Protein AF-A0A2R7RHH0-F1 (afdb_monomer)

Sequence (101 aa):
MGAVQESNRQVLNDHGDDQHRKGFSRAASISLRLVQDEIDVLKEQMTGPGLSKSEQALYAHLDELKSKIESDFDRYWRGSGIDWRPRKPVVNAVARQTEES

Nearest PDB structures (foldseek):
  4l6y-assembly1_A  TM=5.281E-01  e=5.240E+00  Ho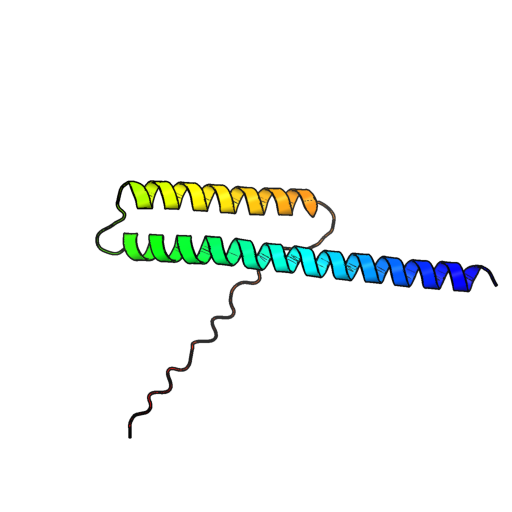mo sapiens

Radius of gyration: 21.15 Å; Cα contacts (8 Å, |Δi|>4): 35; chains: 1; bounding box: 44×32×65 Å

Secondary structure (DSSP, 8-state):
-HHHHHHHHHHHHHHHHHHHHHHHHHHHHHHHHHHHHHHHHHHHHHTTT---HHHHHHHHHHHHHHHHHHHHHHHHTTTS----SPPPP------------

Mean predicted aligned error: 11.41 Å

Structure (mmCIF, N/CA/C/O backbone):
data_AF-A0A2R7RHH0-F1
#
_entry.id   AF-A0A2R7RHH0-F1
#
loop_
_atom_site.group_PDB
_atom_site.id
_atom_site.type_symbol
_atom_site.label_atom_id
_atom_site.label_alt_id
_atom_site.label_comp_id
_atom_site.label_asym_id
_atom_site.label_entity_id
_atom_site.label_seq_id
_atom_site.pdbx_PDB_ins_code
_atom_site.Cartn_x
_atom_site.Cartn_y
_atom_site.Cartn_z
_atom_site.occupancy
_atom_site.B_iso_or_equiv
_atom_site.auth_seq_id
_atom_site.auth_comp_id
_atom_site.auth_asym_id
_atom_site.auth_atom_id
_atom_site.pdbx_PDB_model_num
ATOM 1 N N . MET A 1 1 ? 31.508 3.428 -40.552 1.00 54.53 1 MET A N 1
ATOM 2 C CA . MET A 1 1 ? 31.747 3.654 -39.107 1.00 54.53 1 MET A CA 1
ATOM 3 C C . MET A 1 1 ? 30.521 4.174 -38.334 1.00 54.53 1 MET A C 1
ATOM 5 O O . MET A 1 1 ? 30.614 4.242 -37.122 1.00 54.53 1 MET A O 1
ATOM 9 N N . GLY A 1 2 ? 29.364 4.465 -38.959 1.00 56.09 2 GLY A N 1
ATOM 10 C CA . GLY A 1 2 ? 28.176 4.973 -38.236 1.00 56.09 2 GLY A CA 1
ATOM 11 C C . GLY A 1 2 ? 27.283 3.915 -37.564 1.00 56.09 2 GLY A C 1
ATOM 12 O O . GLY A 1 2 ? 26.748 4.161 -36.492 1.00 56.09 2 GLY A O 1
ATOM 13 N N . ALA A 1 3 ? 27.174 2.706 -38.129 1.00 60.81 3 ALA A N 1
ATOM 14 C CA . ALA A 1 3 ? 26.243 1.683 -37.628 1.00 60.81 3 ALA A CA 1
ATOM 15 C C . ALA A 1 3 ? 26.602 1.128 -36.232 1.00 60.81 3 ALA A C 1
ATOM 17 O O . ALA A 1 3 ? 25.721 0.815 -35.439 1.00 60.81 3 ALA A O 1
ATOM 18 N N . VAL A 1 4 ? 27.897 1.039 -35.911 1.00 62.09 4 VAL A N 1
ATOM 19 C CA . VAL A 1 4 ? 28.381 0.527 -34.614 1.00 62.09 4 VAL A CA 1
ATOM 20 C C . VAL A 1 4 ? 28.139 1.543 -33.492 1.00 62.09 4 VAL A C 1
ATOM 22 O O . VAL A 1 4 ? 27.831 1.168 -32.364 1.00 62.09 4 VAL A O 1
ATOM 25 N N . GLN A 1 5 ? 28.235 2.837 -33.804 1.00 63.59 5 GLN A N 1
ATOM 26 C CA . GLN A 1 5 ? 27.987 3.915 -32.847 1.00 63.59 5 GLN A CA 1
ATOM 27 C C . GLN A 1 5 ? 26.498 4.034 -32.500 1.00 63.59 5 GLN A C 1
ATOM 29 O O . GLN A 1 5 ? 26.170 4.171 -31.324 1.00 63.59 5 GLN A O 1
ATOM 34 N N . GLU A 1 6 ? 25.612 3.908 -33.493 1.00 64.62 6 GLU A N 1
ATOM 35 C CA . GLU A 1 6 ? 24.155 3.884 -33.293 1.00 64.62 6 GLU A CA 1
ATOM 36 C C . GLU A 1 6 ? 23.732 2.663 -32.458 1.00 64.62 6 GLU A C 1
ATOM 38 O O . GLU A 1 6 ? 23.012 2.802 -31.471 1.00 64.62 6 GLU A O 1
ATOM 43 N N . SER A 1 7 ? 24.274 1.479 -32.778 1.00 67.19 7 SER A N 1
ATOM 44 C CA . SER A 1 7 ? 23.987 0.237 -32.049 1.00 67.19 7 SER A CA 1
ATOM 45 C C . SER A 1 7 ? 24.439 0.295 -30.588 1.00 67.19 7 SER A C 1
ATOM 47 O O . SER A 1 7 ? 23.705 -0.139 -29.704 1.00 67.19 7 SER A O 1
ATOM 49 N N . ASN A 1 8 ? 25.619 0.856 -30.304 1.00 62.78 8 ASN A N 1
ATOM 50 C CA . ASN A 1 8 ? 26.096 1.007 -28.927 1.00 62.78 8 ASN A CA 1
ATOM 51 C C . ASN A 1 8 ? 25.267 2.032 -28.139 1.00 62.78 8 ASN A C 1
ATOM 53 O O . ASN A 1 8 ? 25.024 1.833 -26.951 1.00 62.78 8 ASN A O 1
ATOM 57 N N . ARG A 1 9 ? 24.797 3.108 -28.787 1.00 65.81 9 ARG A N 1
ATOM 58 C CA . ARG A 1 9 ? 23.886 4.086 -28.166 1.00 65.81 9 ARG A CA 1
ATOM 59 C C . ARG A 1 9 ? 22.544 3.456 -27.811 1.00 65.81 9 ARG A C 1
ATOM 61 O O . ARG A 1 9 ? 22.021 3.721 -26.735 1.00 65.81 9 ARG A O 1
ATOM 68 N N . GLN A 1 10 ? 22.021 2.610 -28.691 1.00 66.88 10 GLN A N 1
ATOM 69 C CA . GLN A 1 10 ? 20.754 1.923 -28.477 1.00 66.88 10 GLN A CA 1
ATOM 70 C C . GLN A 1 10 ? 20.840 0.922 -27.319 1.00 66.88 10 GLN A C 1
ATOM 72 O O . GLN A 1 10 ? 20.025 0.990 -26.410 1.00 66.88 10 GLN A O 1
ATOM 77 N N . VAL A 1 11 ? 21.901 0.110 -27.256 1.00 64.56 11 VAL A N 1
ATOM 78 C CA . VAL A 1 11 ? 22.133 -0.824 -26.135 1.00 64.56 11 VAL A CA 1
ATOM 79 C C . VAL A 1 11 ? 22.280 -0.098 -24.792 1.00 64.56 11 VAL A C 1
ATOM 81 O O . VAL A 1 11 ? 21.770 -0.569 -23.778 1.00 64.56 11 VAL A O 1
ATOM 84 N N . LEU A 1 12 ? 22.964 1.051 -24.761 1.00 60.56 12 LEU A N 1
ATOM 85 C CA . LEU A 1 12 ? 23.110 1.849 -23.538 1.00 60.56 12 LEU A CA 1
ATOM 86 C C . LEU A 1 12 ? 21.782 2.472 -23.086 1.00 60.56 12 LEU A C 1
ATOM 88 O O . LEU A 1 12 ? 21.505 2.490 -21.887 1.00 60.56 12 LEU A O 1
ATOM 92 N N . ASN A 1 13 ? 20.961 2.948 -24.026 1.00 62.38 13 ASN A N 1
ATOM 93 C CA . ASN A 1 13 ? 19.626 3.467 -23.727 1.00 62.38 13 ASN A CA 1
ATOM 94 C C . ASN A 1 13 ? 18.704 2.358 -23.206 1.00 62.38 13 ASN A C 1
ATOM 96 O O . ASN A 1 13 ? 18.104 2.525 -22.148 1.00 62.38 13 ASN A O 1
ATOM 100 N N . ASP A 1 14 ? 18.674 1.205 -23.880 1.00 62.88 14 ASP A N 1
ATOM 101 C CA . ASP A 1 14 ? 17.883 0.042 -23.465 1.00 62.88 14 ASP A CA 1
ATOM 102 C C . ASP A 1 14 ? 18.292 -0.428 -22.059 1.00 62.88 14 ASP A C 1
ATOM 104 O O . ASP A 1 14 ? 17.446 -0.750 -21.225 1.00 62.88 14 ASP A O 1
ATOM 108 N N . HIS A 1 15 ? 19.597 -0.415 -21.758 1.00 63.50 15 HIS A N 1
ATOM 109 C CA . HIS A 1 15 ? 20.113 -0.755 -20.433 1.00 63.50 15 HIS A CA 1
ATOM 110 C C . HIS A 1 15 ? 19.680 0.249 -19.352 1.00 63.50 15 HIS A C 1
ATOM 112 O O . HIS A 1 15 ? 19.309 -0.157 -18.247 1.00 63.50 15 HIS A O 1
ATOM 118 N N . GLY A 1 16 ? 19.706 1.547 -19.671 1.00 68.56 16 GLY A N 1
ATOM 119 C CA . GLY A 1 16 ? 19.241 2.611 -18.782 1.00 68.56 16 GLY A CA 1
ATOM 120 C C . GLY A 1 16 ? 17.748 2.499 -18.479 1.00 68.56 16 GLY A C 1
ATOM 121 O O . GLY A 1 16 ? 17.349 2.546 -17.313 1.00 68.56 16 GLY A O 1
ATOM 122 N N . ASP A 1 17 ? 16.929 2.263 -19.501 1.00 74.25 17 ASP A N 1
ATOM 123 C CA . ASP A 1 17 ? 15.486 2.070 -19.350 1.00 74.25 17 ASP A CA 1
ATOM 124 C C . ASP A 1 17 ? 15.170 0.829 -18.508 1.00 74.25 17 ASP A C 1
ATOM 126 O O . ASP A 1 17 ? 14.338 0.887 -17.600 1.00 74.25 17 ASP A O 1
ATOM 130 N N . ASP A 1 18 ? 15.890 -0.275 -18.706 1.00 75.31 18 ASP A N 1
ATOM 131 C CA . ASP A 1 18 ? 15.722 -1.478 -17.890 1.00 75.31 18 ASP A CA 1
ATOM 132 C C . ASP A 1 18 ? 16.109 -1.269 -16.419 1.00 75.31 18 ASP A C 1
ATOM 134 O O . ASP A 1 18 ? 15.441 -1.789 -15.515 1.00 75.31 18 ASP A O 1
ATOM 138 N N . GLN A 1 19 ? 17.163 -0.497 -16.145 1.00 75.56 19 GLN A N 1
ATOM 139 C CA . GLN A 1 19 ? 17.560 -0.170 -14.777 1.00 75.56 19 GLN A CA 1
ATOM 140 C C . GLN A 1 19 ? 16.527 0.737 -14.095 1.00 75.56 19 GLN A C 1
ATOM 142 O O . GLN A 1 19 ? 16.152 0.472 -12.946 1.00 75.56 19 GLN A O 1
ATOM 147 N N . HIS A 1 20 ? 16.010 1.749 -14.797 1.00 76.69 20 HIS A N 1
ATOM 148 C CA . HIS A 1 20 ? 14.941 2.612 -14.292 1.00 76.69 20 HIS A CA 1
ATOM 149 C C . HIS A 1 20 ? 13.660 1.820 -14.005 1.00 76.69 20 HIS A C 1
ATOM 151 O O . HIS A 1 20 ? 13.089 1.948 -12.919 1.00 76.69 20 HIS A O 1
ATOM 157 N N . ARG A 1 21 ? 13.253 0.925 -14.917 1.00 76.31 21 ARG A N 1
ATOM 158 C CA . ARG A 1 21 ? 12.088 0.040 -14.737 1.00 76.31 21 ARG A CA 1
ATOM 159 C C . ARG A 1 21 ? 12.222 -0.835 -13.495 1.00 76.31 21 ARG A C 1
ATOM 161 O O . ARG A 1 21 ? 11.285 -0.923 -12.696 1.00 76.31 21 ARG A O 1
ATOM 168 N N . LYS A 1 22 ? 13.391 -1.455 -13.299 1.00 78.88 22 LYS A N 1
ATOM 169 C CA . LYS A 1 22 ? 13.685 -2.285 -12.117 1.00 78.88 22 LYS A CA 1
ATOM 170 C C . LYS A 1 22 ? 13.673 -1.467 -10.829 1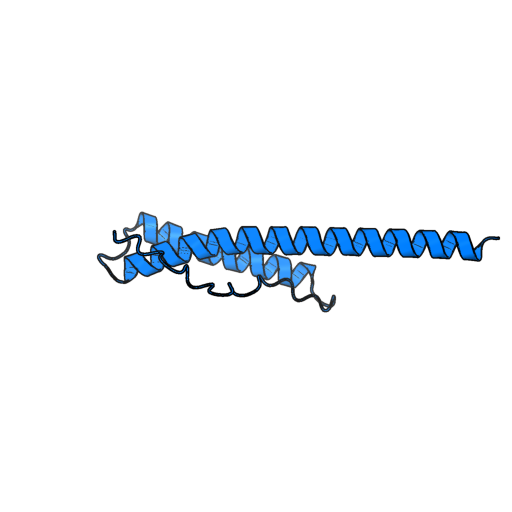.00 78.88 22 LYS A C 1
ATOM 172 O O . LYS A 1 22 ? 13.091 -1.911 -9.842 1.00 78.88 22 LYS A O 1
ATOM 177 N N . GLY A 1 23 ? 14.289 -0.285 -10.835 1.00 82.38 23 GLY A N 1
ATOM 178 C CA . GLY A 1 23 ? 14.324 0.611 -9.679 1.00 82.38 23 GLY A CA 1
ATOM 179 C C . GLY A 1 23 ? 12.925 1.053 -9.254 1.00 82.38 23 GLY A C 1
ATOM 180 O O . GLY A 1 23 ? 12.553 0.891 -8.093 1.00 82.38 23 GLY A O 1
ATOM 181 N N . PHE A 1 24 ? 12.121 1.519 -10.210 1.00 82.62 24 PHE A N 1
ATOM 182 C CA . PHE A 1 24 ? 10.756 1.972 -9.961 1.00 82.62 24 PHE A CA 1
ATOM 183 C C . PHE A 1 24 ? 9.851 0.838 -9.469 1.00 82.62 24 PHE A C 1
ATOM 185 O O . PHE A 1 24 ? 9.183 0.985 -8.450 1.00 82.62 24 PHE A O 1
ATOM 192 N N . SER A 1 25 ? 9.899 -0.332 -10.117 1.00 80.00 25 SER A N 1
ATOM 193 C CA . SER A 1 25 ? 9.126 -1.509 -9.685 1.00 80.00 25 SER A CA 1
ATOM 194 C C . SER A 1 25 ? 9.524 -1.979 -8.279 1.00 80.00 25 SER A C 1
ATOM 196 O O . SER A 1 25 ? 8.689 -2.445 -7.501 1.00 80.00 25 SER A O 1
ATOM 198 N N . ARG A 1 26 ? 10.802 -1.833 -7.906 1.00 81.62 26 ARG A N 1
ATOM 199 C CA . ARG A 1 26 ? 11.278 -2.169 -6.560 1.00 81.62 26 ARG A CA 1
ATOM 200 C C . ARG A 1 26 ? 10.808 -1.160 -5.516 1.00 81.62 26 ARG A C 1
ATOM 202 O O . ARG A 1 26 ? 10.379 -1.583 -4.448 1.00 81.62 26 ARG A O 1
ATOM 209 N N . ALA A 1 27 ? 10.843 0.137 -5.822 1.00 85.44 27 ALA A N 1
ATOM 210 C CA . ALA A 1 27 ? 10.308 1.178 -4.945 1.00 85.44 27 ALA A CA 1
ATOM 211 C C . ALA A 1 27 ? 8.798 0.994 -4.720 1.00 85.44 27 ALA A C 1
ATOM 213 O O . ALA A 1 27 ? 8.354 0.952 -3.576 1.00 85.44 27 ALA A O 1
ATOM 214 N N . ALA A 1 28 ? 8.047 0.753 -5.800 1.00 83.25 28 ALA A N 1
ATOM 215 C CA . ALA A 1 28 ? 6.631 0.389 -5.777 1.00 83.25 28 ALA A CA 1
ATOM 216 C C . ALA A 1 28 ? 6.336 -0.767 -4.816 1.00 83.25 28 ALA A C 1
ATOM 218 O O . ALA A 1 28 ? 5.476 -0.673 -3.941 1.00 83.25 28 ALA A O 1
ATOM 219 N N . SER A 1 29 ? 7.107 -1.848 -4.960 1.00 83.56 29 SER A N 1
ATOM 220 C CA . SER A 1 29 ? 6.975 -3.048 -4.139 1.00 83.56 29 SER A CA 1
ATOM 221 C C . SER A 1 29 ? 7.256 -2.777 -2.659 1.00 83.56 29 SER A C 1
ATOM 223 O O . SER A 1 29 ? 6.554 -3.310 -1.805 1.00 83.56 29 SER A O 1
ATOM 225 N N . ILE A 1 30 ? 8.268 -1.959 -2.343 1.00 86.62 30 ILE A N 1
ATOM 226 C CA . ILE A 1 30 ? 8.604 -1.589 -0.960 1.00 86.62 30 ILE A CA 1
ATOM 227 C C . ILE A 1 30 ? 7.475 -0.762 -0.342 1.00 86.62 30 ILE A C 1
ATOM 229 O O . ILE A 1 30 ? 7.023 -1.084 0.754 1.00 86.62 30 ILE A O 1
ATOM 233 N N . SER A 1 31 ? 6.991 0.264 -1.044 1.00 88.62 31 SER A N 1
ATOM 234 C CA . SER A 1 31 ? 5.918 1.129 -0.545 1.00 88.62 31 SER A CA 1
ATOM 235 C C . SER A 1 31 ? 4.624 0.355 -0.300 1.00 88.62 31 SER A C 1
ATOM 237 O O . SER A 1 31 ? 4.032 0.485 0.767 1.00 88.62 31 SER A O 1
ATOM 239 N N . LEU A 1 32 ? 4.211 -0.497 -1.243 1.00 90.62 32 LEU A N 1
ATOM 240 C CA . LEU A 1 32 ? 3.015 -1.326 -1.073 1.00 90.62 32 LEU A CA 1
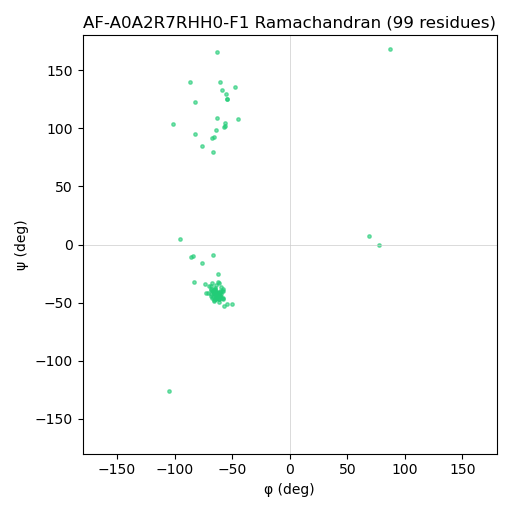ATOM 241 C C . LEU A 1 32 ? 3.151 -2.330 0.062 1.00 90.62 32 LEU A C 1
ATOM 243 O O . LEU A 1 32 ? 2.172 -2.592 0.752 1.00 90.62 32 LEU A O 1
ATOM 247 N N . ARG A 1 33 ? 4.353 -2.872 0.272 1.00 88.69 33 ARG A N 1
ATOM 248 C CA . ARG A 1 33 ? 4.606 -3.779 1.387 1.00 88.69 33 ARG A CA 1
ATOM 249 C C . ARG A 1 33 ? 4.430 -3.080 2.729 1.00 88.69 33 ARG A C 1
ATOM 251 O O . ARG A 1 33 ? 3.730 -3.614 3.570 1.00 88.69 33 ARG A O 1
ATOM 258 N N . LEU A 1 34 ? 4.997 -1.887 2.904 1.00 91.06 34 LEU A N 1
ATOM 259 C CA . LEU A 1 34 ? 4.846 -1.133 4.152 1.00 91.06 34 LEU A CA 1
ATOM 260 C C . LEU A 1 34 ? 3.374 -0.827 4.457 1.00 91.06 34 LEU A C 1
ATOM 262 O O . LEU A 1 34 ? 2.931 -1.005 5.584 1.00 91.06 34 LEU A O 1
ATOM 266 N N . VAL A 1 35 ? 2.602 -0.425 3.443 1.00 93.94 35 VAL A N 1
ATOM 267 C CA . VAL A 1 35 ? 1.159 -0.187 3.605 1.00 93.94 35 VAL A CA 1
ATOM 268 C C . VAL A 1 35 ? 0.418 -1.486 3.941 1.00 93.94 35 VAL A C 1
ATOM 270 O O . VAL A 1 35 ? -0.448 -1.488 4.811 1.00 93.94 35 VAL A O 1
ATOM 273 N N . GLN A 1 36 ? 0.756 -2.594 3.275 1.00 93.44 36 GLN A N 1
ATOM 274 C CA . GLN A 1 36 ? 0.139 -3.895 3.531 1.00 93.44 36 GLN A CA 1
ATOM 275 C C . GLN A 1 36 ? 0.450 -4.419 4.938 1.00 93.44 36 GLN A C 1
ATOM 277 O O . GLN A 1 36 ? -0.463 -4.911 5.590 1.00 93.44 36 GLN A O 1
ATOM 282 N N . ASP A 1 37 ? 1.692 -4.282 5.406 1.00 93.12 37 ASP A N 1
ATOM 283 C CA . ASP A 1 37 ? 2.119 -4.734 6.732 1.00 93.12 37 ASP A CA 1
ATOM 284 C C . ASP A 1 37 ? 1.316 -4.002 7.832 1.00 93.12 37 ASP A C 1
ATOM 286 O O . ASP A 1 37 ? 0.788 -4.641 8.739 1.00 93.12 37 ASP A O 1
ATOM 290 N N . GLU A 1 38 ? 1.117 -2.684 7.709 1.00 95.19 38 GLU A N 1
ATOM 291 C CA . GLU A 1 38 ? 0.281 -1.906 8.644 1.00 95.19 38 GLU A CA 1
ATOM 292 C C . GLU A 1 38 ? -1.206 -2.302 8.583 1.00 95.19 38 GLU A C 1
ATOM 294 O O . GLU A 1 38 ? -1.873 -2.438 9.610 1.00 95.19 38 GLU A O 1
ATOM 299 N N . ILE A 1 39 ? -1.740 -2.544 7.379 1.00 95.19 39 ILE A N 1
ATOM 300 C CA . ILE A 1 39 ? -3.105 -3.067 7.204 1.00 95.19 39 ILE A CA 1
ATOM 301 C C . ILE A 1 39 ? -3.255 -4.433 7.885 1.00 95.19 39 ILE A C 1
ATOM 303 O O . ILE A 1 39 ? -4.291 -4.697 8.497 1.00 95.19 39 ILE A O 1
ATOM 307 N N . ASP A 1 40 ? -2.255 -5.305 7.774 1.00 93.69 40 ASP A N 1
ATOM 308 C CA . ASP A 1 40 ? -2.289 -6.649 8.348 1.00 93.69 40 ASP A CA 1
ATOM 309 C C . ASP A 1 40 ? -2.242 -6.607 9.882 1.00 93.69 40 ASP A C 1
ATOM 311 O O . ASP A 1 40 ? -3.013 -7.327 10.519 1.00 93.69 40 ASP A O 1
ATOM 315 N N . VAL A 1 41 ? -1.460 -5.698 10.479 1.00 93.94 41 VAL A N 1
ATOM 316 C CA . VAL A 1 41 ? -1.485 -5.437 11.933 1.00 93.94 41 VAL A CA 1
ATOM 317 C C . VAL A 1 41 ? -2.884 -5.014 12.390 1.00 93.94 41 VAL A C 1
ATOM 319 O O . VAL A 1 41 ? -3.418 -5.553 13.362 1.00 93.94 41 VAL A O 1
ATOM 322 N N . LEU A 1 42 ? -3.521 -4.084 11.674 1.00 94.62 42 LEU A N 1
ATOM 323 C CA . LEU A 1 42 ? -4.876 -3.629 12.003 1.00 94.62 42 LEU A CA 1
ATOM 324 C C . LEU A 1 42 ? -5.912 -4.755 11.836 1.00 94.62 42 LEU A C 1
ATOM 326 O O . LEU A 1 42 ? -6.826 -4.892 12.650 1.00 94.62 42 LEU A O 1
ATOM 330 N N . LYS A 1 43 ? -5.762 -5.613 10.820 1.00 93.44 43 LYS A N 1
ATOM 331 C CA . LYS A 1 43 ? -6.615 -6.799 10.640 1.00 93.44 43 LYS A CA 1
ATOM 332 C C . LYS A 1 43 ? -6.436 -7.818 11.757 1.00 93.44 43 LYS A C 1
ATOM 334 O O . LYS A 1 43 ? -7.425 -8.397 12.196 1.00 93.44 43 LYS A O 1
ATOM 339 N N . GLU A 1 44 ? -5.215 -8.034 12.233 1.00 93.56 44 GLU A N 1
ATOM 340 C CA . GLU A 1 44 ? -4.966 -8.913 13.374 1.00 93.56 44 GLU A CA 1
ATOM 341 C C . GLU A 1 44 ? -5.669 -8.377 14.629 1.00 93.56 44 GLU A C 1
ATOM 343 O O . GLU A 1 44 ? -6.386 -9.118 15.299 1.00 93.56 44 GLU A O 1
ATOM 348 N N . GLN A 1 45 ? -5.597 -7.069 14.888 1.00 91.88 45 GLN A N 1
ATOM 349 C CA . GLN A 1 45 ? -6.313 -6.441 16.006 1.00 91.88 45 GLN A CA 1
ATOM 350 C C . GLN A 1 45 ? -7.843 -6.557 15.896 1.00 91.88 45 GLN A C 1
ATOM 352 O O . GLN A 1 45 ? -8.522 -6.710 16.916 1.00 91.88 45 GLN A O 1
ATOM 357 N N . MET A 1 46 ? -8.399 -6.554 14.676 1.00 90.75 46 MET A N 1
ATOM 358 C CA . MET A 1 46 ? -9.827 -6.814 14.446 1.00 90.75 46 MET A CA 1
ATOM 359 C C . MET A 1 46 ? -10.265 -8.218 14.885 1.00 90.75 46 MET A C 1
ATOM 361 O O . MET A 1 46 ? -11.440 -8.405 15.193 1.00 90.75 46 MET A O 1
ATOM 365 N N . THR A 1 47 ? -9.354 -9.196 14.931 1.00 91.06 47 THR A N 1
ATOM 366 C CA . THR A 1 47 ? -9.659 -10.538 15.458 1.00 91.06 47 THR A CA 1
ATOM 367 C C . THR A 1 47 ? -9.717 -10.584 16.989 1.00 91.06 47 THR A C 1
ATOM 369 O O . THR A 1 47 ? -10.250 -11.540 17.550 1.00 91.06 47 THR A O 1
ATOM 372 N N . GLY A 1 48 ? -9.189 -9.554 17.664 1.00 86.81 48 GLY A N 1
ATOM 373 C CA . GLY A 1 48 ? -9.174 -9.414 19.118 1.00 86.81 48 GLY A CA 1
ATOM 374 C C . GLY A 1 48 ? -10.193 -8.380 19.623 1.00 86.81 48 GLY A C 1
ATOM 375 O O . GLY A 1 48 ? -11.380 -8.495 19.321 1.00 86.81 48 GLY A O 1
ATOM 376 N N . PRO A 1 49 ? -9.778 -7.371 20.416 1.00 87.94 49 PRO A N 1
ATOM 377 C CA . PRO A 1 49 ? -10.692 -6.386 21.006 1.00 87.94 49 PRO A CA 1
ATOM 378 C C . PRO A 1 49 ? -11.368 -5.463 19.976 1.00 87.94 49 PRO A C 1
ATOM 380 O O . PRO A 1 49 ? -12.290 -4.727 20.334 1.00 87.94 49 PRO A O 1
ATOM 383 N N . GLY A 1 50 ? -10.939 -5.507 18.711 1.00 91.69 50 GLY A N 1
ATOM 384 C CA . GLY A 1 50 ? -11.405 -4.619 17.655 1.00 91.69 50 GLY A CA 1
ATOM 385 C C . GLY A 1 50 ? -10.616 -3.311 17.601 1.00 91.69 50 GLY A C 1
ATOM 386 O O . GLY A 1 50 ? -9.841 -2.987 18.496 1.00 91.69 50 GLY A O 1
ATOM 387 N N . LEU A 1 51 ? -10.823 -2.556 16.522 1.00 94.62 51 LEU A N 1
ATOM 388 C CA . LEU A 1 51 ? -10.157 -1.274 16.293 1.00 94.62 51 LEU A CA 1
ATOM 389 C C . LEU A 1 51 ? -10.913 -0.117 16.953 1.00 94.62 51 LEU A C 1
ATOM 391 O O . LEU A 1 51 ? -12.140 -0.017 16.844 1.00 94.62 51 LEU A O 1
ATOM 395 N N . SER A 1 52 ? -10.175 0.823 17.537 1.00 95.62 52 SER A N 1
ATOM 396 C CA . SER A 1 52 ? -10.674 2.148 17.910 1.00 95.62 52 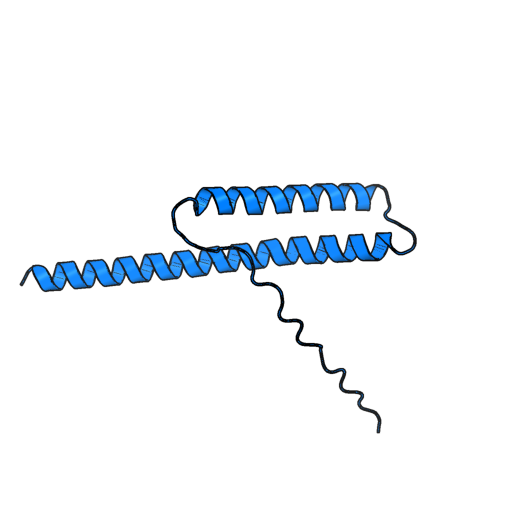SER A CA 1
ATOM 397 C C . SER A 1 52 ? -11.120 2.954 16.681 1.00 95.62 52 SER A C 1
ATOM 399 O O . SER A 1 52 ? -10.771 2.649 15.542 1.00 95.62 52 SER A O 1
ATOM 401 N N . LYS A 1 53 ? -11.867 4.049 16.886 1.00 95.81 53 LYS A N 1
ATOM 402 C CA . LYS A 1 53 ? -12.298 4.930 15.780 1.00 95.81 53 LYS A CA 1
ATOM 403 C C . LYS A 1 53 ? -11.126 5.499 14.973 1.00 95.81 53 LYS A C 1
ATOM 405 O O . LYS A 1 53 ? -11.228 5.613 13.756 1.00 95.81 53 LYS A O 1
ATOM 410 N N . SER A 1 54 ? -10.030 5.860 15.640 1.00 95.88 54 SER A N 1
ATOM 411 C CA . SER A 1 54 ? -8.818 6.355 14.981 1.00 95.88 54 SER A CA 1
ATOM 412 C C . SER A 1 54 ? -8.138 5.269 14.154 1.00 95.88 54 SER A C 1
ATOM 414 O O . SER A 1 54 ? -7.718 5.538 13.035 1.00 95.88 54 SER A O 1
ATOM 416 N N . GLU A 1 55 ? -8.087 4.037 14.660 1.00 96.12 55 GLU A N 1
ATOM 417 C CA . GLU A 1 55 ? -7.516 2.900 13.931 1.00 96.12 55 GLU A CA 1
ATOM 418 C C . GLU A 1 55 ? -8.392 2.480 12.746 1.00 96.12 55 GLU A C 1
ATOM 420 O O . GLU A 1 55 ? -7.869 2.145 11.691 1.00 96.12 55 GLU A O 1
ATOM 425 N N . GLN A 1 56 ? -9.720 2.568 12.863 1.00 95.75 56 GLN A N 1
ATOM 426 C CA . GLN A 1 56 ? -10.637 2.346 11.737 1.00 95.75 56 GLN A CA 1
ATOM 427 C C . GLN A 1 56 ? -10.447 3.395 10.633 1.00 95.75 56 GLN A C 1
ATOM 429 O O . GLN A 1 56 ? -10.439 3.054 9.450 1.00 95.75 56 GLN A O 1
ATOM 434 N N . ALA A 1 57 ? -10.272 4.667 11.006 1.00 96.94 57 ALA A N 1
ATOM 435 C CA . ALA A 1 57 ? -9.983 5.735 10.052 1.00 96.94 57 ALA A CA 1
ATOM 436 C C . ALA A 1 57 ? -8.614 5.536 9.382 1.00 96.94 57 ALA A C 1
ATOM 438 O O . ALA A 1 57 ? -8.495 5.705 8.169 1.00 96.94 57 ALA A O 1
ATOM 439 N N . LEU A 1 58 ? -7.601 5.129 10.156 1.00 96.38 58 LEU A N 1
ATOM 440 C CA . LEU A 1 58 ? -6.282 4.785 9.632 1.00 96.38 58 LEU A CA 1
ATOM 441 C C . LEU A 1 58 ? -6.360 3.601 8.662 1.00 96.38 58 LEU A C 1
ATOM 443 O O . LEU A 1 58 ? -5.828 3.696 7.562 1.00 96.38 58 LEU A O 1
ATOM 447 N N . TYR A 1 59 ? -7.070 2.531 9.025 1.00 96.62 59 TYR A N 1
ATOM 448 C CA . TYR A 1 59 ? -7.295 1.374 8.159 1.00 96.62 59 TYR A CA 1
ATOM 449 C C . TYR A 1 59 ? -7.906 1.788 6.816 1.00 96.62 59 TYR A C 1
ATOM 451 O O . TYR A 1 59 ? -7.371 1.442 5.765 1.00 96.62 59 TYR A O 1
ATOM 459 N N . ALA A 1 60 ? -8.991 2.570 6.841 1.00 96.88 60 ALA A N 1
ATOM 460 C CA . ALA A 1 60 ? -9.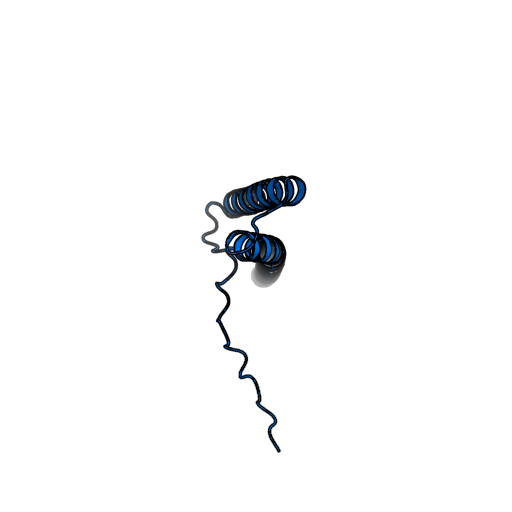653 3.039 5.625 1.00 96.88 60 ALA A CA 1
ATOM 461 C C . ALA A 1 60 ? -8.718 3.899 4.758 1.00 96.88 60 ALA A C 1
ATOM 463 O O . ALA A 1 60 ? -8.675 3.733 3.541 1.00 96.88 60 ALA A O 1
ATOM 464 N N . HIS A 1 61 ? -7.931 4.778 5.385 1.00 97.62 61 HIS A N 1
ATOM 465 C CA . HIS A 1 61 ? -6.959 5.604 4.678 1.00 97.62 61 HIS A CA 1
ATOM 466 C C . HIS A 1 61 ? -5.836 4.774 4.038 1.00 97.62 61 HIS A C 1
ATOM 468 O O . HIS A 1 61 ? -5.451 5.038 2.901 1.00 97.62 61 HIS A O 1
ATOM 474 N N . LEU A 1 62 ? -5.318 3.765 4.744 1.00 96.75 62 LEU A N 1
ATOM 475 C CA . LEU A 1 62 ? -4.283 2.873 4.222 1.00 96.75 62 LEU A CA 1
ATOM 476 C C . LEU A 1 62 ? -4.806 2.015 3.063 1.00 96.75 62 LEU A C 1
ATOM 478 O O . LEU A 1 62 ? -4.095 1.838 2.076 1.00 96.75 62 LEU A O 1
ATOM 482 N N . ASP A 1 63 ? -6.044 1.524 3.147 1.00 95.62 63 ASP A N 1
ATOM 483 C CA . ASP A 1 63 ? -6.679 0.745 2.078 1.00 95.62 63 ASP A CA 1
ATOM 484 C C . ASP A 1 63 ? -6.910 1.588 0.807 1.00 95.62 63 ASP A C 1
ATOM 486 O O . ASP A 1 63 ? -6.601 1.156 -0.311 1.00 95.62 6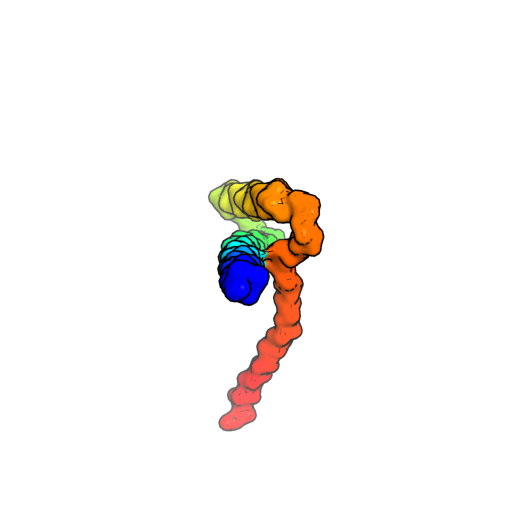3 ASP A O 1
ATOM 490 N N 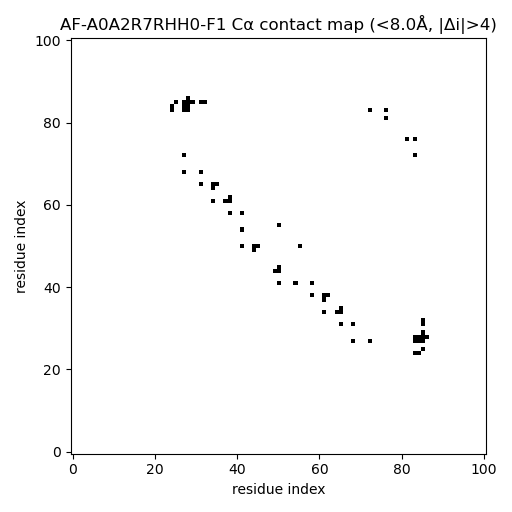. GLU A 1 64 ? -7.348 2.842 0.972 1.00 96.62 64 GLU A N 1
ATOM 491 C CA . GLU A 1 64 ? -7.455 3.808 -0.128 1.00 96.62 64 GLU A CA 1
ATOM 492 C C . GLU A 1 64 ? -6.079 4.135 -0.724 1.00 96.62 64 GLU A C 1
ATOM 494 O O . GLU A 1 64 ? -5.903 4.117 -1.946 1.00 96.62 64 GLU A O 1
ATOM 499 N N . LEU A 1 65 ? -5.079 4.397 0.125 1.00 95.25 65 LEU A N 1
ATOM 500 C CA . LEU A 1 65 ? -3.718 4.700 -0.308 1.00 95.25 65 LE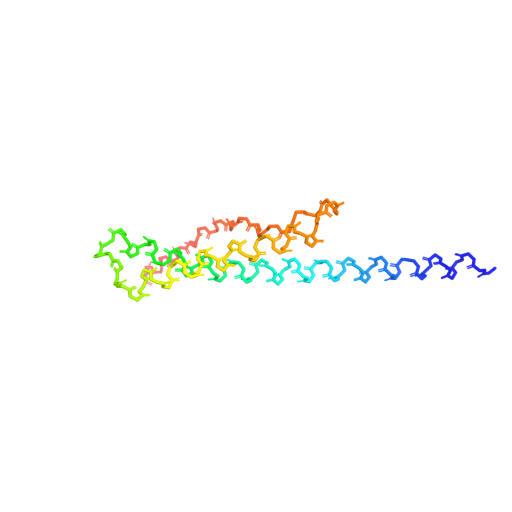U A CA 1
ATOM 501 C C . LEU A 1 65 ? -3.120 3.536 -1.100 1.00 95.25 65 LEU A C 1
ATOM 503 O O . LEU A 1 65 ? -2.539 3.758 -2.163 1.00 95.25 65 LEU A O 1
ATOM 507 N N . LYS A 1 66 ? -3.300 2.301 -0.623 1.00 93.50 66 LYS A N 1
ATOM 508 C CA . LYS A 1 66 ? -2.885 1.094 -1.336 1.00 93.50 66 LYS A CA 1
ATOM 509 C C . LYS A 1 66 ? -3.529 1.039 -2.720 1.00 93.50 66 LYS A C 1
ATOM 511 O O . LYS A 1 66 ? -2.812 0.960 -3.714 1.00 93.50 66 LYS A O 1
ATOM 516 N N . SER A 1 67 ? -4.853 1.165 -2.790 1.00 92.12 67 SER A N 1
ATOM 517 C CA . SER A 1 67 ? -5.606 1.124 -4.051 1.00 92.12 67 SER A CA 1
ATOM 518 C C . SER A 1 67 ? -5.150 2.207 -5.037 1.00 92.12 67 SER A C 1
ATOM 520 O O . SER A 1 67 ? -5.018 1.958 -6.236 1.00 92.12 67 SER A O 1
ATOM 522 N N . LYS A 1 68 ? -4.860 3.415 -4.539 1.00 93.00 68 LYS A N 1
ATOM 523 C CA . LYS A 1 68 ? -4.349 4.524 -5.351 1.00 93.00 68 LYS A CA 1
ATOM 524 C C . LYS A 1 68 ? -2.965 4.223 -5.918 1.00 93.00 68 LYS A C 1
ATOM 526 O O . LYS A 1 68 ? -2.748 4.414 -7.112 1.00 93.00 68 LYS A O 1
ATOM 531 N N . ILE A 1 69 ? -2.057 3.723 -5.081 1.00 88.88 69 ILE A N 1
ATOM 532 C CA . ILE A 1 69 ? -0.713 3.316 -5.499 1.00 88.88 69 ILE A CA 1
ATOM 533 C C . ILE A 1 69 ? -0.806 2.231 -6.583 1.00 88.88 69 ILE A C 1
ATOM 535 O O . ILE A 1 69 ? -0.151 2.340 -7.618 1.00 88.88 69 ILE A O 1
ATOM 539 N N . GLU A 1 70 ? -1.652 1.217 -6.386 1.00 89.94 70 GLU A N 1
ATOM 540 C CA . GLU A 1 70 ? -1.847 0.144 -7.365 1.00 89.94 70 GLU A CA 1
ATOM 541 C C . GLU A 1 70 ? -2.410 0.670 -8.698 1.00 89.94 70 GLU A C 1
ATOM 543 O O . GLU A 1 70 ? -1.893 0.334 -9.764 1.00 89.94 70 GLU A O 1
ATOM 548 N N . SER A 1 71 ? -3.408 1.558 -8.651 1.00 89.75 71 SER A N 1
ATOM 549 C CA . SER A 1 71 ? -3.994 2.185 -9.843 1.00 89.75 71 SER A CA 1
ATOM 550 C C . SER A 1 71 ? -2.991 3.051 -10.613 1.00 89.75 71 SER A C 1
ATOM 552 O O . SER A 1 71 ? -2.958 3.018 -11.847 1.00 89.75 71 SER A O 1
ATOM 554 N N . ASP A 1 72 ? -2.175 3.840 -9.913 1.00 87.62 72 ASP A N 1
ATOM 555 C CA . ASP A 1 72 ? -1.164 4.691 -10.544 1.00 87.62 72 ASP A CA 1
ATOM 556 C C . ASP A 1 72 ? -0.081 3.846 -11.231 1.00 87.62 72 ASP A C 1
ATOM 558 O O . ASP A 1 72 ? 0.318 4.158 -12.359 1.00 87.62 72 ASP A O 1
ATOM 562 N N . PHE A 1 73 ? 0.332 2.728 -10.623 1.00 84.88 73 PHE A N 1
ATOM 563 C CA . PHE A 1 73 ? 1.259 1.793 -11.260 1.00 84.88 73 PHE A CA 1
ATOM 564 C C . PHE A 1 73 ? 0.645 1.063 -12.453 1.00 84.88 73 PHE A C 1
ATOM 566 O O . PHE A 1 73 ? 1.279 1.001 -13.508 1.00 84.88 73 PHE A O 1
ATOM 573 N N . ASP A 1 74 ? -0.592 0.574 -12.342 1.00 85.75 74 ASP A N 1
ATOM 574 C CA . ASP A 1 74 ? -1.302 -0.043 -13.466 1.00 85.75 74 ASP A CA 1
ATOM 575 C C . ASP A 1 74 ? -1.474 0.936 -14.633 1.00 85.75 74 ASP A C 1
ATOM 577 O O . ASP A 1 74 ? -1.375 0.546 -15.799 1.00 85.75 74 ASP A O 1
ATOM 581 N N . ARG A 1 75 ? -1.700 2.224 -14.347 1.00 85.44 75 ARG A N 1
ATOM 582 C CA . ARG A 1 75 ? -1.753 3.275 -15.367 1.00 85.44 75 ARG A CA 1
ATOM 583 C C . ARG A 1 75 ? -0.391 3.507 -16.011 1.00 85.44 75 ARG A C 1
ATOM 585 O O . ARG A 1 75 ? -0.331 3.601 -17.235 1.00 85.44 75 ARG A O 1
ATOM 592 N N . TYR A 1 76 ? 0.670 3.610 -15.214 1.00 82.31 76 TYR A N 1
ATOM 593 C CA . TYR A 1 76 ? 2.022 3.876 -15.705 1.00 82.31 76 TYR A CA 1
ATOM 594 C C . TYR A 1 76 ? 2.559 2.727 -16.570 1.00 82.31 76 TYR A C 1
ATOM 596 O O . TYR A 1 76 ? 3.161 2.960 -17.615 1.00 82.31 76 TYR A O 1
ATOM 604 N N . TRP A 1 77 ? 2.277 1.483 -16.180 1.00 81.19 77 TRP A N 1
ATOM 605 C CA . TRP A 1 77 ? 2.749 0.282 -16.870 1.00 81.19 77 TRP A CA 1
ATOM 606 C C . TRP A 1 77 ? 1.754 -0.307 -17.873 1.00 81.19 77 TRP A C 1
ATOM 608 O O . TRP A 1 77 ? 2.023 -1.356 -18.474 1.00 81.19 77 TRP A O 1
ATOM 618 N N . ARG A 1 78 ? 0.619 0.356 -18.112 1.00 80.75 78 ARG A N 1
ATOM 619 C CA . ARG A 1 78 ? -0.387 -0.097 -19.076 1.00 80.75 78 ARG A CA 1
ATOM 620 C C . ARG A 1 78 ? 0.239 -0.319 -20.456 1.00 80.75 78 ARG A C 1
ATOM 622 O O . ARG A 1 78 ? 0.843 0.579 -21.028 1.00 80.75 78 ARG A O 1
ATOM 629 N N . GLY A 1 79 ? 0.061 -1.521 -21.006 1.00 76.38 79 GLY A N 1
ATOM 630 C CA . GLY A 1 79 ? 0.564 -1.881 -22.338 1.00 76.38 79 GLY A CA 1
ATOM 631 C C . GLY A 1 79 ? 2.065 -2.189 -22.408 1.00 76.38 79 GLY A C 1
ATOM 632 O O . GLY A 1 79 ? 2.545 -2.548 -23.476 1.00 76.38 79 GLY A O 1
ATOM 633 N N . SER A 1 80 ? 2.798 -2.112 -21.291 1.00 77.94 80 SER A N 1
ATOM 634 C CA . SER A 1 80 ? 4.239 -2.422 -21.238 1.00 77.94 80 SER A CA 1
ATOM 635 C C . SER A 1 80 ? 4.563 -3.909 -21.023 1.00 77.94 80 SER A C 1
ATOM 637 O O . SER A 1 80 ? 5.724 -4.303 -21.109 1.00 77.94 80 SER A O 1
ATOM 639 N N . GLY A 1 81 ? 3.560 -4.733 -20.692 1.00 76.38 81 GLY A N 1
ATOM 640 C CA . GLY A 1 81 ? 3.738 -6.153 -20.356 1.00 76.38 81 GLY A CA 1
ATOM 641 C C . GLY A 1 81 ? 4.467 -6.415 -19.030 1.00 76.38 81 GLY A C 1
ATOM 642 O O . GLY A 1 81 ? 4.792 -7.561 -18.730 1.00 76.38 81 GLY A O 1
ATOM 643 N N . ILE A 1 82 ? 4.738 -5.374 -18.238 1.00 74.25 82 ILE A N 1
ATOM 644 C CA . ILE A 1 82 ? 5.427 -5.481 -16.949 1.00 74.25 82 ILE A CA 1
ATOM 645 C C . ILE A 1 82 ? 4.440 -5.884 -15.865 1.00 74.25 82 ILE A C 1
ATOM 647 O O . ILE A 1 82 ? 3.488 -5.156 -15.583 1.00 74.25 82 ILE A O 1
ATOM 651 N N . ASP A 1 83 ? 4.727 -7.000 -15.201 1.00 76.81 83 ASP A N 1
ATOM 652 C CA . ASP A 1 83 ? 4.132 -7.300 -13.904 1.00 76.81 83 ASP A CA 1
ATOM 653 C C . ASP A 1 83 ? 4.926 -6.574 -12.814 1.00 76.81 83 ASP A C 1
ATOM 655 O O . ASP A 1 83 ? 5.992 -7.017 -12.380 1.00 76.81 83 ASP A O 1
ATOM 659 N N . TRP A 1 84 ? 4.439 -5.393 -12.440 1.00 76.75 84 TRP A N 1
ATOM 660 C CA . TRP A 1 84 ? 5.061 -4.537 -11.431 1.00 76.75 84 TRP A CA 1
ATOM 661 C C . TRP A 1 84 ? 4.659 -4.936 -10.008 1.00 76.75 84 TRP A C 1
ATOM 663 O O . TRP A 1 84 ? 5.230 -4.411 -9.047 1.00 76.75 84 TRP A O 1
ATOM 673 N N . ARG A 1 85 ? 3.672 -5.832 -9.860 1.00 77.19 85 ARG A N 1
ATOM 674 C CA . ARG A 1 85 ? 3.098 -6.167 -8.560 1.00 77.19 85 ARG A CA 1
ATOM 675 C C . ARG A 1 85 ? 4.174 -6.732 -7.634 1.00 77.19 85 ARG A C 1
ATOM 677 O O . ARG A 1 85 ? 5.010 -7.531 -8.072 1.00 77.19 85 ARG A O 1
ATOM 684 N N . PRO A 1 86 ? 4.148 -6.361 -6.342 1.00 68.12 86 PRO A N 1
ATOM 685 C CA . PRO A 1 86 ? 5.058 -6.944 -5.378 1.00 68.12 86 PRO A CA 1
ATOM 686 C C . PRO A 1 86 ? 4.911 -8.463 -5.410 1.00 68.12 86 PRO A C 1
ATOM 688 O O . PRO A 1 86 ? 3.805 -9.006 -5.335 1.00 68.12 86 PRO A O 1
ATOM 691 N N . ARG A 1 87 ? 6.040 -9.166 -5.529 1.00 66.69 87 ARG A N 1
ATOM 692 C CA . ARG A 1 87 ? 6.033 -10.624 -5.415 1.00 66.69 87 ARG A CA 1
ATOM 693 C C . ARG A 1 87 ? 5.478 -10.981 -4.042 1.00 66.69 87 ARG A C 1
ATOM 695 O O . ARG A 1 87 ? 5.921 -10.412 -3.042 1.00 66.69 87 ARG A O 1
ATOM 702 N N . LYS A 1 88 ? 4.537 -11.933 -4.005 1.00 58.81 88 LYS A N 1
ATOM 703 C CA . LYS A 1 88 ? 4.056 -12.507 -2.744 1.00 58.81 88 LYS A CA 1
ATOM 704 C C . LYS A 1 88 ? 5.272 -12.859 -1.886 1.00 58.81 88 LYS A C 1
ATOM 706 O O . LYS A 1 88 ? 6.233 -13.411 -2.438 1.00 58.81 88 LYS A O 1
ATOM 711 N N . PRO A 1 89 ? 5.262 -12.544 -0.582 1.00 54.88 89 PRO A N 1
ATOM 712 C CA . PRO A 1 89 ? 6.343 -12.972 0.280 1.00 54.88 89 PRO A CA 1
ATOM 713 C C . PRO A 1 89 ? 6.472 -14.488 0.140 1.00 54.88 89 PRO A C 1
ATOM 715 O O . PRO A 1 89 ? 5.501 -15.228 0.302 1.00 54.88 89 PRO A O 1
ATOM 718 N N . VAL A 1 90 ? 7.674 -14.953 -0.202 1.00 46.97 90 VAL A N 1
ATOM 719 C CA . VAL A 1 90 ? 8.036 -16.333 0.099 1.00 46.97 90 VAL A CA 1
ATOM 720 C C . VAL A 1 90 ? 8.005 -16.370 1.615 1.00 46.97 90 VAL A C 1
ATOM 722 O O . VAL A 1 90 ? 8.814 -15.699 2.258 1.00 46.97 90 VAL A O 1
ATOM 725 N N . VAL A 1 91 ? 7.012 -17.049 2.182 1.00 48.44 91 VAL A N 1
ATOM 726 C CA . VAL A 1 91 ? 6.957 -17.317 3.615 1.00 48.44 91 VAL A CA 1
ATOM 727 C C . VAL A 1 91 ? 8.129 -18.251 3.899 1.00 48.44 91 VAL A C 1
ATOM 729 O O . VAL A 1 91 ? 7.982 -19.467 3.950 1.00 48.44 91 VAL A O 1
ATOM 732 N N . ASN A 1 92 ? 9.334 -17.694 4.006 1.00 45.22 92 ASN A N 1
ATOM 733 C CA . ASN A 1 92 ? 10.428 -18.360 4.677 1.00 45.22 92 ASN A CA 1
ATOM 734 C C . ASN A 1 92 ? 9.979 -18.376 6.125 1.00 45.22 92 ASN A C 1
ATOM 736 O O . ASN A 1 92 ? 10.145 -17.385 6.836 1.00 45.22 92 ASN A O 1
ATOM 740 N N . ALA A 1 93 ? 9.302 -19.460 6.506 1.00 40.97 93 ALA A N 1
ATOM 741 C CA . ALA A 1 93 ? 9.065 -19.793 7.891 1.00 40.97 93 ALA A CA 1
ATOM 742 C C . ALA A 1 93 ? 10.400 -19.575 8.598 1.00 40.97 93 ALA A C 1
ATOM 744 O O . ALA A 1 93 ? 11.377 -20.275 8.329 1.00 40.97 93 ALA A O 1
ATOM 745 N N . VAL A 1 94 ? 10.463 -18.515 9.403 1.00 43.94 94 VAL A N 1
ATOM 746 C CA . VAL A 1 94 ? 11.578 -18.267 10.298 1.00 43.94 94 VAL A CA 1
ATOM 747 C C . VAL A 1 94 ? 11.644 -19.522 11.146 1.00 43.94 94 VAL A C 1
ATOM 749 O O . VAL A 1 94 ? 10.766 -19.758 11.976 1.00 43.94 94 VAL A O 1
ATOM 752 N N . ALA A 1 95 ? 12.625 -20.377 10.861 1.00 43.03 95 ALA A N 1
ATOM 753 C CA . ALA A 1 95 ? 12.996 -21.449 11.752 1.00 43.03 95 ALA A CA 1
ATOM 754 C C . ALA A 1 95 ? 13.333 -20.757 13.072 1.00 43.03 95 ALA A C 1
ATOM 756 O O . ALA A 1 95 ? 14.380 -20.125 13.199 1.00 43.03 95 ALA A O 1
ATOM 757 N N . ARG A 1 96 ? 12.391 -20.789 14.020 1.00 40.84 96 ARG A N 1
ATOM 758 C CA . ARG A 1 96 ? 12.680 -20.508 15.418 1.00 40.84 96 ARG A CA 1
ATOM 759 C C . ARG A 1 96 ? 13.769 -21.505 15.789 1.00 40.84 96 ARG A C 1
ATOM 761 O O . ARG A 1 96 ? 13.488 -22.690 15.936 1.00 40.84 96 ARG A O 1
ATOM 768 N N . GLN A 1 97 ? 15.012 -21.040 15.851 1.00 41.59 97 GLN A N 1
ATOM 769 C CA . GLN A 1 97 ? 16.038 -21.741 16.597 1.00 41.59 97 GLN A CA 1
ATOM 770 C C . GLN A 1 97 ? 15.586 -21.683 18.051 1.00 41.59 97 GLN A C 1
ATOM 772 O O . GLN A 1 97 ? 15.696 -20.660 18.720 1.00 41.59 97 GLN A O 1
ATOM 777 N N . THR A 1 98 ? 14.968 -22.772 18.494 1.00 40.06 98 THR A N 1
ATOM 778 C CA . THR A 1 98 ? 14.889 -23.113 19.904 1.00 40.06 98 THR A CA 1
ATOM 779 C C . THR A 1 98 ? 16.321 -23.408 20.335 1.00 40.06 98 THR A C 1
ATOM 781 O O . THR A 1 98 ? 16.812 -24.516 20.141 1.00 40.06 98 THR A O 1
ATOM 784 N N . GLU A 1 99 ? 17.026 -22.401 20.843 1.00 38.44 99 GLU A N 1
ATOM 785 C CA . GLU A 1 99 ? 18.195 -22.650 21.682 1.00 38.44 99 GLU A CA 1
ATOM 786 C C . GLU A 1 99 ? 17.678 -23.069 23.064 1.00 38.44 99 GLU A C 1
ATOM 788 O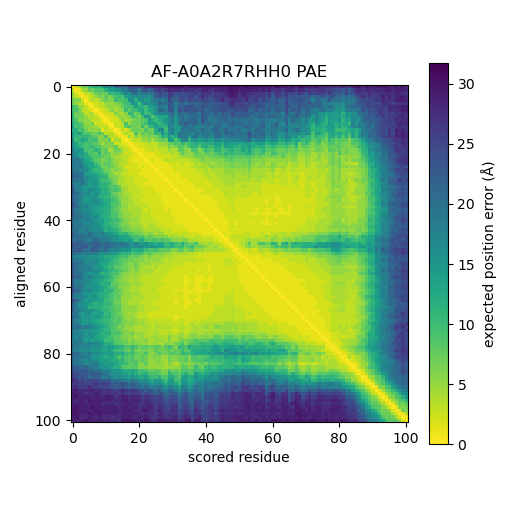 O . GLU A 1 99 ? 17.473 -22.254 23.958 1.00 38.44 99 GLU A O 1
ATOM 793 N N . GLU A 1 100 ? 17.386 -24.363 23.197 1.00 40.72 100 GLU A N 1
ATOM 794 C CA . GLU A 1 100 ? 17.389 -25.070 24.476 1.00 40.72 100 GLU A CA 1
ATOM 795 C C . GLU A 1 100 ? 18.696 -25.863 24.567 1.00 40.72 100 GLU A C 1
ATOM 797 O O . GLU A 1 100 ? 18.830 -26.903 23.916 1.00 40.72 100 GLU A O 1
ATOM 802 N N . SER A 1 101 ? 19.654 -25.364 25.353 1.00 38.88 101 SER A N 1
ATOM 803 C CA . SER A 1 101 ? 20.507 -26.113 26.305 1.00 38.88 101 SER A CA 1
ATOM 804 C C . SER A 1 101 ? 21.576 -25.206 26.904 1.00 38.88 101 SER A C 1
ATOM 806 O O . SER A 1 101 ? 22.351 -24.615 26.122 1.00 38.88 101 SER A O 1
#

Solvent-accessible surface area (backbone atoms only — not comparable to full-atom values): 6005 Å² total; per-residue (Å²): 128,64,68,65,54,54,50,52,52,49,55,52,50,54,51,50,52,51,50,51,52,52,51,50,35,48,52,51,27,52,56,50,47,57,48,47,53,54,48,49,54,54,53,55,40,49,76,59,94,45,68,53,75,68,52,49,53,48,46,53,50,44,55,52,50,47,53,49,54,53,52,53,50,52,60,72,40,57,92,67,86,64,83,53,68,58,75,75,79,77,81,71,73,76,75,76,78,78,87,82,131

pLDDT: mean 77.62, std 17.49, range [38.44, 97.62]

Foldseek 3Di:
DPPVVVVVVVVVVVVVVVVVLVVVLVVLLVVLVVLVVLLVVQVVCCVDPHDDPVSVVVNVVSVVVNVVSVVVVCVVCPPVPDPSHHDDDPPPPPPPPPPDD